Protein AF-A0A6B3F265-F1 (afdb_monomer)

pLDDT: mean 90.05, std 10.01, range [49.38, 97.94]

Secondary structure (DSSP, 8-state):
-GGGTTEE---HHHHHHHHHHHHHHHHHHHHHHHTT----HHHHHHHHHHHHHHHHHHHHTTT-S-EEHHHHHHHHHHHHHHHHHHHH--

Mean predicted align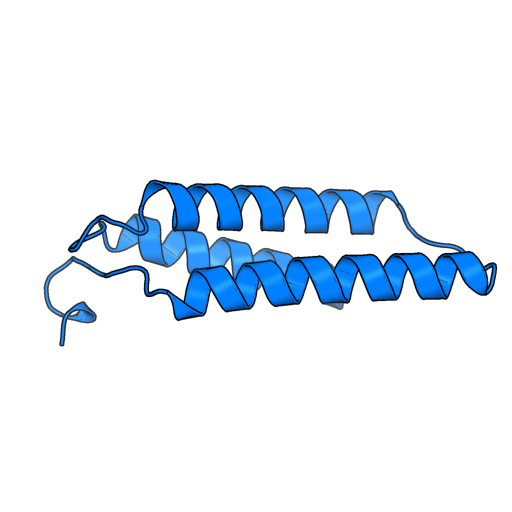ed error: 4.76 Å

Sequence (90 aa):
KAMGAGTARFTPAMLHGALTMLVTGAVLVGLNQAQDYSLNNTKIGIKLAFLIVILALVYVKRDDERVPKPLFGVVGALTLANIFIAVTWH

Foldseek 3Di:
DQVVPQWDAQEPVQLVVLVVVVVVLVVVVVVCVVVVHDDDVVLSVVLVVLSVVLNVLSVVRNPPPTDGPVSVVVSVVSVVVSVVSVPPPD

Structure (mmCIF, N/CA/C/O backbone):
data_AF-A0A6B3F265-F1
#
_entry.id   AF-A0A6B3F265-F1
#
loop_
_atom_site.group_PDB
_atom_site.id
_atom_site.type_symbol
_atom_site.label_atom_id
_atom_site.label_alt_id
_atom_site.label_comp_id
_atom_site.label_asym_id
_atom_site.label_entity_id
_atom_site.label_seq_id
_atom_site.pdbx_PDB_ins_code
_atom_site.Cartn_x
_atom_site.Cartn_y
_atom_site.Cartn_z
_atom_site.occupancy
_atom_site.B_iso_or_equiv
_atom_site.auth_seq_id
_atom_site.auth_comp_id
_atom_site.auth_asym_id
_atom_site.auth_atom_id
_atom_site.pdbx_PDB_model_num
ATOM 1 N N . LYS A 1 1 ? -13.360 -12.691 21.452 1.00 49.38 1 LYS A N 1
ATOM 2 C CA . LYS A 1 1 ? -13.084 -12.674 19.988 1.00 49.38 1 LYS A CA 1
ATOM 3 C C . LYS A 1 1 ? -13.728 -11.410 19.403 1.00 49.38 1 LYS A C 1
ATOM 5 O O . LYS A 1 1 ? -14.948 -11.374 19.315 1.00 49.38 1 LYS A O 1
ATOM 10 N N . ALA A 1 2 ? -12.960 -10.357 19.089 1.00 51.69 2 ALA A N 1
ATOM 11 C CA . ALA A 1 2 ? -13.504 -9.050 18.666 1.00 51.69 2 ALA A CA 1
ATOM 12 C C . ALA A 1 2 ? -14.458 -9.157 17.456 1.00 51.69 2 ALA A C 1
ATOM 14 O O . ALA A 1 2 ? -15.508 -8.528 17.437 1.00 51.69 2 ALA A O 1
ATOM 15 N N . MET A 1 3 ? -14.205 -10.110 16.550 1.00 52.22 3 MET A N 1
ATOM 16 C CA . MET A 1 3 ? -15.085 -10.412 15.412 1.00 52.22 3 MET A CA 1
ATOM 17 C C . MET A 1 3 ? -16.483 -10.954 15.784 1.00 52.22 3 MET A C 1
ATOM 19 O O . MET A 1 3 ? -17.325 -11.089 14.903 1.00 52.22 3 MET A O 1
ATOM 23 N N . GLY A 1 4 ? -16.778 -11.250 17.053 1.00 53.56 4 GLY A N 1
ATOM 24 C CA . GLY A 1 4 ? -18.128 -11.599 17.519 1.00 53.56 4 GLY A CA 1
ATOM 25 C C . GLY A 1 4 ? -19.002 -10.381 17.847 1.00 53.56 4 GLY A C 1
ATOM 26 O O . GLY A 1 4 ? -20.213 -10.452 17.697 1.00 53.56 4 GLY A O 1
ATOM 27 N N . ALA A 1 5 ? -18.405 -9.236 18.195 1.00 60.94 5 ALA A N 1
ATOM 28 C CA . ALA A 1 5 ? -19.092 -8.112 18.849 1.00 60.94 5 ALA A CA 1
ATOM 29 C C . ALA A 1 5 ? -19.486 -6.948 17.913 1.00 60.94 5 ALA A C 1
ATOM 31 O O . ALA A 1 5 ? -19.701 -5.830 18.365 1.00 60.94 5 ALA A O 1
ATOM 32 N N . GLY A 1 6 ? -19.521 -7.169 16.595 1.00 67.31 6 GLY A N 1
ATOM 33 C CA . GLY A 1 6 ? -19.849 -6.103 15.628 1.00 67.31 6 GLY A CA 1
ATOM 34 C C . GLY A 1 6 ? -18.699 -5.133 15.311 1.00 67.31 6 GLY A C 1
ATOM 35 O O . GLY A 1 6 ? -18.820 -4.315 14.400 1.00 67.31 6 GLY A O 1
ATOM 36 N N . THR A 1 7 ? -17.561 -5.266 15.996 1.00 75.31 7 THR A N 1
ATOM 37 C CA . THR A 1 7 ? -16.382 -4.403 15.849 1.00 75.31 7 THR A CA 1
ATOM 38 C C . THR A 1 7 ? -15.142 -5.200 15.438 1.00 75.31 7 THR A C 1
ATOM 40 O O . THR A 1 7 ? -15.077 -6.421 15.585 1.00 75.31 7 THR A O 1
ATOM 43 N N . ALA A 1 8 ? -14.160 -4.515 14.870 1.00 85.50 8 ALA A N 1
ATOM 44 C CA . ALA A 1 8 ? -12.836 -5.042 14.559 1.00 85.50 8 ALA A CA 1
ATOM 45 C C . ALA A 1 8 ? -11.773 -4.038 15.025 1.00 85.50 8 ALA A C 1
ATOM 47 O O . ALA A 1 8 ? -12.113 -2.977 15.542 1.00 85.50 8 ALA A O 1
ATOM 48 N N . ARG A 1 9 ? -10.489 -4.357 14.863 1.00 86.81 9 ARG A N 1
ATOM 49 C CA . ARG A 1 9 ? -9.384 -3.429 15.131 1.00 86.81 9 ARG A CA 1
ATOM 50 C C . ARG A 1 9 ? -8.353 -3.573 14.026 1.00 86.81 9 ARG A C 1
ATOM 52 O O . ARG A 1 9 ? -7.972 -4.699 13.702 1.00 86.81 9 ARG A O 1
ATOM 59 N N . PHE A 1 10 ? -7.903 -2.457 13.464 1.00 88.69 10 PHE A N 1
ATOM 60 C CA . PHE A 1 10 ? -6.738 -2.478 12.591 1.00 88.69 10 PHE A CA 1
ATOM 61 C C . PHE A 1 10 ? -5.483 -2.649 13.440 1.00 88.69 10 PHE A C 1
ATOM 63 O O . PHE A 1 10 ? -5.294 -1.969 14.446 1.00 88.69 10 PHE A O 1
ATOM 70 N N . THR A 1 11 ? -4.648 -3.614 13.070 1.00 90.38 11 THR A N 1
ATOM 71 C CA . THR A 1 11 ? -3.411 -3.898 13.796 1.00 90.38 11 THR A CA 1
ATOM 72 C C . THR A 1 11 ? -2.231 -3.220 13.104 1.00 90.38 11 THR A C 1
ATOM 74 O O . THR A 1 11 ? -2.258 -3.038 11.882 1.00 90.38 11 THR A O 1
ATOM 77 N N . PRO A 1 12 ? -1.147 -2.907 13.837 1.00 89.12 12 PRO A N 1
ATOM 78 C CA . PRO A 1 12 ? 0.070 -2.362 13.235 1.00 89.12 12 PRO A CA 1
ATOM 79 C C . PRO A 1 12 ? 0.612 -3.215 12.079 1.00 89.12 12 PRO A C 1
ATOM 81 O O . PRO A 1 12 ? 1.164 -2.678 11.120 1.00 89.12 12 PRO A O 1
ATOM 84 N N . ALA A 1 13 ? 0.411 -4.537 12.127 1.00 90.94 13 ALA A N 1
ATOM 85 C CA . ALA A 1 13 ? 0.821 -5.462 11.072 1.00 90.94 13 ALA A CA 1
ATOM 86 C C . ALA A 1 13 ? 0.148 -5.179 9.716 1.00 90.94 13 ALA A C 1
ATOM 88 O O . ALA A 1 13 ? 0.772 -5.385 8.680 1.00 90.94 13 ALA A O 1
ATOM 89 N N . MET A 1 14 ? -1.089 -4.670 9.697 1.00 92.25 14 MET A N 1
ATOM 90 C CA . MET A 1 14 ? -1.783 -4.330 8.448 1.00 92.25 14 MET A CA 1
ATOM 91 C C . MET A 1 14 ? -1.124 -3.147 7.737 1.00 92.25 14 MET A C 1
ATOM 93 O O . MET A 1 14 ? -0.983 -3.161 6.517 1.00 92.25 14 MET A O 1
ATOM 97 N N . LEU A 1 15 ? -0.683 -2.147 8.505 1.00 92.00 15 LEU A N 1
ATOM 98 C CA . LEU A 1 15 ? 0.015 -0.976 7.977 1.00 92.00 15 LEU A CA 1
ATOM 99 C C . LEU A 1 15 ? 1.385 -1.381 7.414 1.00 92.00 15 LEU A C 1
ATOM 101 O O . LEU A 1 15 ? 1.719 -1.017 6.291 1.00 92.00 15 LEU A O 1
ATOM 105 N N . HIS A 1 16 ? 2.130 -2.217 8.145 1.00 94.12 16 HIS A N 1
ATOM 106 C CA . HIS A 1 16 ? 3.393 -2.778 7.655 1.00 94.12 16 HIS A CA 1
ATOM 107 C C . HIS A 1 16 ? 3.190 -3.613 6.392 1.00 94.12 16 HIS A C 1
ATOM 109 O O . HIS A 1 16 ? 3.899 -3.401 5.418 1.00 94.12 16 HIS A O 1
ATOM 115 N N . GLY A 1 17 ? 2.189 -4.499 6.361 1.00 92.25 17 GLY A N 1
ATOM 116 C CA . GLY A 1 17 ? 1.875 -5.294 5.175 1.00 92.25 17 GLY A CA 1
ATOM 117 C C . GLY A 1 17 ? 1.572 -4.422 3.955 1.00 92.25 17 GLY A C 1
ATOM 118 O O . GLY A 1 17 ? 2.101 -4.673 2.875 1.00 92.25 17 GLY A O 1
ATOM 119 N N . ALA A 1 18 ? 0.784 -3.359 4.126 1.00 92.94 18 ALA A N 1
ATOM 120 C CA . ALA A 1 18 ? 0.490 -2.409 3.056 1.00 92.94 18 ALA A CA 1
ATOM 121 C C . ALA A 1 18 ? 1.734 -1.641 2.575 1.00 92.94 18 ALA A C 1
ATOM 123 O O . ALA A 1 18 ? 1.924 -1.482 1.369 1.00 92.94 18 ALA A O 1
ATOM 124 N N . LEU A 1 19 ? 2.619 -1.228 3.488 1.00 94.12 19 LEU A N 1
ATOM 125 C CA . LEU A 1 19 ? 3.891 -0.591 3.136 1.00 94.12 19 LEU A CA 1
ATOM 126 C C . LEU A 1 19 ? 4.844 -1.556 2.424 1.00 94.12 19 LEU A C 1
ATOM 128 O O . LEU A 1 19 ? 5.446 -1.184 1.422 1.00 94.12 19 LEU A O 1
ATOM 132 N N . THR A 1 20 ? 4.952 -2.804 2.881 1.00 95.56 20 THR A N 1
ATOM 133 C CA . THR A 1 20 ? 5.743 -3.834 2.200 1.00 95.56 20 THR A CA 1
ATOM 134 C C . THR A 1 20 ? 5.21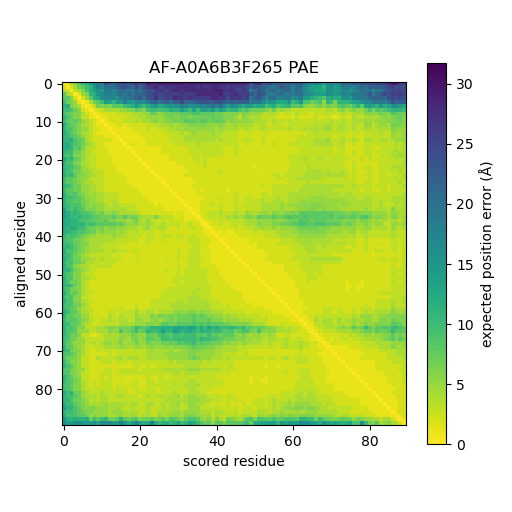6 -4.067 0.789 1.00 95.56 20 THR A C 1
ATOM 136 O O . THR A 1 20 ? 6.002 -4.077 -0.151 1.00 95.56 20 THR A O 1
ATOM 139 N N . MET A 1 21 ? 3.895 -4.166 0.609 1.00 93.62 21 MET A N 1
ATOM 140 C CA . MET A 1 21 ? 3.290 -4.287 -0.720 1.00 93.62 21 MET A CA 1
ATOM 141 C C . MET A 1 21 ? 3.635 -3.097 -1.627 1.00 93.62 21 MET A C 1
ATOM 143 O O . MET A 1 21 ? 3.960 -3.310 -2.795 1.00 93.62 21 MET A O 1
ATOM 147 N N . LEU A 1 22 ? 3.618 -1.865 -1.102 1.00 95.38 22 LEU A N 1
ATOM 148 C CA . LEU A 1 22 ? 4.019 -0.670 -1.851 1.00 95.38 22 LEU A CA 1
ATOM 149 C C . LEU A 1 22 ? 5.485 -0.743 -2.282 1.00 95.38 22 LEU A C 1
ATOM 151 O O . LEU A 1 22 ? 5.788 -0.563 -3.460 1.00 95.38 22 LEU A O 1
ATOM 155 N N . VAL A 1 23 ? 6.385 -1.023 -1.336 1.00 97.56 23 VAL A N 1
ATOM 156 C CA . VAL A 1 23 ? 7.830 -1.078 -1.585 1.00 97.56 23 VAL A CA 1
ATOM 157 C C . VAL A 1 23 ? 8.153 -2.181 -2.585 1.00 97.56 23 VAL A C 1
ATOM 159 O O . VAL A 1 23 ? 8.808 -1.918 -3.589 1.00 97.56 23 VAL A O 1
ATOM 162 N N . THR A 1 24 ? 7.648 -3.397 -2.372 1.00 96.06 24 THR A N 1
ATOM 163 C CA . THR A 1 24 ? 7.850 -4.512 -3.303 1.00 96.06 24 THR A CA 1
ATOM 164 C C . THR A 1 24 ? 7.290 -4.185 -4.685 1.00 96.06 24 THR A C 1
ATOM 166 O O . THR A 1 24 ? 7.965 -4.425 -5.682 1.00 96.06 24 THR A O 1
ATOM 169 N N . GLY A 1 25 ? 6.094 -3.594 -4.770 1.00 94.25 25 GLY A N 1
ATOM 170 C CA . GLY A 1 25 ? 5.504 -3.174 -6.040 1.00 94.25 25 GLY A CA 1
ATOM 171 C C . GLY A 1 25 ? 6.365 -2.150 -6.783 1.00 94.25 25 GLY A C 1
ATOM 172 O O . GLY A 1 25 ? 6.634 -2.325 -7.969 1.00 94.25 25 GLY A O 1
ATOM 173 N N . ALA A 1 26 ? 6.845 -1.119 -6.085 1.00 96.56 26 ALA A N 1
ATOM 174 C CA . ALA A 1 26 ? 7.713 -0.092 -6.655 1.00 96.56 26 ALA A CA 1
ATOM 175 C C . ALA A 1 26 ? 9.056 -0.669 -7.130 1.00 96.56 26 ALA A C 1
ATOM 177 O O . ALA A 1 26 ? 9.496 -0.360 -8.236 1.00 96.56 26 ALA A O 1
ATOM 178 N N . VAL A 1 27 ? 9.668 -1.555 -6.337 1.00 97.94 27 VAL A N 1
ATOM 179 C CA . VAL A 1 27 ? 10.902 -2.262 -6.711 1.00 97.94 27 VAL A CA 1
ATOM 180 C C . VAL A 1 27 ? 10.684 -3.095 -7.971 1.00 97.94 27 VAL A C 1
ATOM 182 O O . VAL A 1 27 ? 11.470 -2.984 -8.906 1.00 97.94 27 VAL A O 1
ATOM 185 N N . LEU A 1 28 ? 9.606 -3.881 -8.045 1.00 95.44 28 LEU A N 1
ATOM 186 C CA . LEU A 1 28 ? 9.311 -4.694 -9.228 1.00 95.44 28 LEU A CA 1
ATOM 187 C C . LEU A 1 28 ? 9.106 -3.834 -10.479 1.00 95.44 28 LEU A C 1
ATOM 189 O O . LEU A 1 28 ? 9.632 -4.172 -11.536 1.00 95.44 28 LEU A O 1
ATOM 193 N N . VAL A 1 29 ? 8.389 -2.714 -10.367 1.00 95.12 29 VAL A N 1
ATOM 194 C CA . VAL A 1 29 ? 8.220 -1.763 -11.476 1.00 95.12 29 VAL A CA 1
ATOM 195 C C . VAL A 1 29 ? 9.567 -1.179 -11.909 1.00 95.12 29 VAL A C 1
ATOM 197 O O . VAL A 1 29 ? 9.852 -1.152 -13.103 1.00 95.12 29 VAL A O 1
ATOM 200 N N . GLY A 1 30 ? 10.407 -0.755 -10.963 1.00 95.38 30 GLY A N 1
ATOM 201 C CA . GLY A 1 30 ? 11.732 -0.203 -11.250 1.00 95.38 30 GLY A CA 1
ATOM 202 C C . GLY A 1 30 ? 12.663 -1.206 -11.931 1.00 95.38 30 GLY A C 1
ATOM 203 O O . GLY A 1 30 ? 13.279 -0.875 -12.938 1.00 95.38 30 GLY A O 1
ATOM 204 N N . LEU A 1 31 ? 12.714 -2.447 -11.436 1.00 97.44 31 LEU A N 1
ATOM 205 C CA . LEU A 1 31 ? 13.520 -3.514 -12.036 1.00 97.44 31 LEU A CA 1
ATOM 206 C C . LEU A 1 31 ? 13.074 -3.827 -13.465 1.00 97.44 31 LEU A C 1
ATOM 208 O O . LEU A 1 31 ? 13.916 -3.949 -14.345 1.00 97.44 31 LEU A O 1
ATOM 212 N N . ASN A 1 32 ? 11.764 -3.901 -13.715 1.00 96.12 32 ASN A N 1
ATOM 213 C CA . ASN A 1 32 ? 11.258 -4.156 -15.063 1.00 96.12 32 ASN A CA 1
ATOM 214 C C . ASN A 1 32 ? 11.585 -3.007 -16.028 1.00 96.12 32 ASN A C 1
ATOM 216 O O . ASN A 1 32 ? 11.969 -3.269 -17.163 1.00 96.12 32 ASN A O 1
ATOM 220 N N . GLN A 1 33 ? 11.479 -1.751 -15.580 1.00 93.81 33 GLN A N 1
ATOM 221 C CA . GLN A 1 33 ? 11.893 -0.605 -16.397 1.00 93.81 33 GLN A CA 1
ATOM 222 C C . GLN A 1 33 ? 13.400 -0.607 -16.674 1.00 93.81 33 GLN A C 1
ATOM 224 O O . GLN A 1 33 ? 13.801 -0.324 -17.794 1.00 93.81 33 GLN A O 1
ATOM 229 N N . ALA A 1 34 ? 14.232 -0.974 -15.694 1.00 96.50 34 ALA A N 1
ATOM 230 C CA . ALA A 1 34 ? 15.683 -1.078 -15.867 1.00 96.50 34 ALA A CA 1
ATOM 231 C C . ALA A 1 34 ? 16.112 -2.194 -16.840 1.00 96.50 34 ALA A C 1
ATOM 233 O O . ALA A 1 34 ? 17.250 -2.198 -17.298 1.00 96.50 34 ALA A O 1
ATOM 234 N N . GLN A 1 35 ? 15.219 -3.144 -17.129 1.00 96.81 35 GLN A N 1
ATOM 235 C CA . GLN A 1 35 ? 15.417 -4.225 -18.098 1.00 96.81 35 GLN A CA 1
ATOM 236 C C . GLN A 1 35 ? 14.736 -3.947 -19.451 1.00 96.81 35 GLN A C 1
ATOM 238 O O . GLN A 1 35 ? 14.619 -4.862 -20.263 1.00 96.81 35 GLN A O 1
ATOM 243 N N . ASP A 1 36 ? 14.252 -2.720 -19.679 1.00 93.50 36 ASP A N 1
ATOM 244 C CA . ASP A 1 36 ? 13.532 -2.301 -20.890 1.00 93.50 36 ASP A CA 1
ATOM 245 C C . ASP A 1 36 ? 12.269 -3.134 -21.197 1.00 93.50 36 ASP A C 1
ATOM 247 O O . ASP A 1 36 ? 11.812 -3.222 -22.340 1.00 93.50 36 ASP A O 1
ATOM 251 N N . TYR A 1 37 ? 11.651 -3.740 -20.174 1.00 95.12 37 TYR A N 1
ATOM 252 C CA . TYR A 1 37 ? 10.386 -4.449 -20.351 1.00 95.12 37 TYR A CA 1
ATOM 253 C C . TYR A 1 37 ? 9.216 -3.481 -20.527 1.00 95.12 37 TYR A C 1
ATOM 255 O O . TYR A 1 37 ? 9.061 -2.496 -19.801 1.00 95.12 37 TYR A O 1
ATOM 263 N N . SER A 1 38 ? 8.315 -3.813 -21.456 1.00 92.06 38 SER A N 1
ATOM 264 C CA . SER A 1 38 ? 7.080 -3.058 -21.648 1.00 92.06 38 SER A CA 1
ATOM 265 C C . SER A 1 38 ? 6.147 -3.252 -20.453 1.00 92.06 38 SER A C 1
ATOM 267 O O . SER A 1 38 ? 5.642 -4.352 -20.211 1.00 92.06 38 SER A O 1
ATOM 269 N N . LEU A 1 39 ? 5.876 -2.171 -19.727 1.00 91.69 39 LEU A N 1
ATOM 270 C CA . LEU A 1 39 ? 4.946 -2.175 -18.607 1.00 91.69 39 LEU A CA 1
ATOM 271 C C . LEU A 1 39 ? 3.590 -1.590 -18.994 1.00 91.69 39 LEU A C 1
ATOM 273 O O . LEU A 1 39 ? 3.489 -0.537 -19.621 1.00 91.69 39 LEU A O 1
ATOM 277 N N . ASN A 1 40 ? 2.524 -2.235 -18.524 1.00 93.19 40 ASN A N 1
ATOM 278 C CA . ASN A 1 40 ? 1.191 -1.649 -18.556 1.00 93.19 40 ASN A CA 1
ATOM 279 C C . ASN A 1 40 ? 1.035 -0.661 -17.387 1.00 93.19 40 ASN A C 1
ATOM 281 O O . ASN A 1 40 ? 0.655 -1.033 -16.271 1.00 93.19 40 ASN A O 1
ATOM 285 N N . ASN A 1 41 ? 1.321 0.611 -17.661 1.00 92.44 41 ASN A N 1
ATOM 286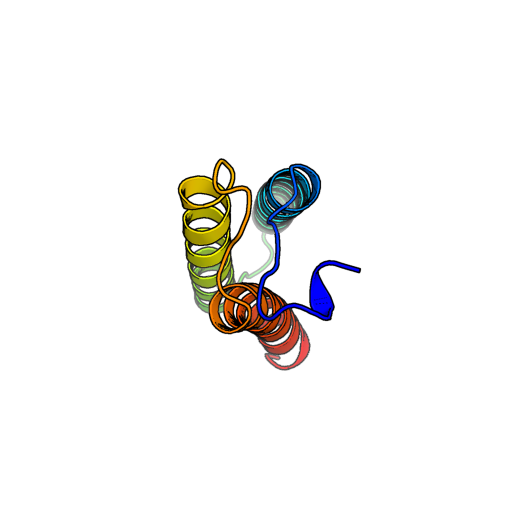 C CA . ASN A 1 41 ? 1.224 1.691 -16.678 1.00 92.44 41 ASN A CA 1
ATOM 287 C C . ASN A 1 41 ? -0.203 1.890 -16.146 1.00 92.44 41 ASN A C 1
ATOM 289 O O . ASN A 1 41 ? -0.368 2.269 -14.989 1.00 92.44 41 ASN A O 1
ATOM 293 N N . THR A 1 42 ? -1.237 1.562 -16.926 1.00 94.75 42 THR A N 1
ATOM 294 C CA . THR A 1 42 ? -2.631 1.597 -16.460 1.00 94.75 42 THR A CA 1
ATOM 295 C C . THR A 1 42 ? -2.872 0.555 -15.368 1.00 94.75 42 THR A C 1
ATOM 297 O O . THR A 1 42 ? -3.410 0.882 -14.310 1.00 94.75 42 THR A O 1
ATOM 300 N N . LYS A 1 43 ? -2.409 -0.686 -15.568 1.00 92.31 43 LYS A N 1
ATOM 301 C CA . LYS A 1 43 ? -2.505 -1.762 -14.566 1.00 92.31 43 LYS A CA 1
ATOM 302 C C . LYS A 1 43 ? -1.742 -1.403 -13.287 1.00 92.31 43 LYS A C 1
ATOM 304 O O . LYS A 1 43 ? -2.227 -1.672 -12.189 1.00 92.31 43 LYS A O 1
ATOM 309 N N . ILE A 1 44 ? -0.569 -0.780 -13.418 1.00 94.25 44 ILE A N 1
ATOM 310 C CA . ILE A 1 44 ? 0.228 -0.306 -12.276 1.00 94.25 44 ILE A CA 1
ATOM 311 C C . ILE A 1 44 ? -0.501 0.825 -11.542 1.00 94.25 44 ILE A C 1
ATOM 313 O O . ILE A 1 44 ? -0.681 0.740 -10.329 1.00 94.25 44 ILE A O 1
ATOM 317 N N . GLY A 1 45 ? -0.975 1.843 -12.264 1.00 94.19 45 GLY A N 1
ATOM 318 C CA . GLY A 1 45 ? -1.686 2.987 -11.693 1.00 94.19 45 GLY A CA 1
ATOM 319 C C . GLY A 1 45 ? -2.938 2.579 -10.918 1.00 94.19 45 GLY A C 1
ATOM 320 O O . GLY A 1 45 ? -3.152 3.052 -9.805 1.00 94.19 45 GLY A O 1
ATOM 321 N N . ILE A 1 46 ? -3.717 1.630 -11.447 1.00 95.62 46 ILE A N 1
ATOM 322 C CA . ILE A 1 46 ? -4.898 1.098 -10.756 1.00 95.62 46 ILE A CA 1
ATOM 323 C C . ILE A 1 46 ? -4.495 0.407 -9.450 1.00 95.62 46 ILE A C 1
ATOM 325 O O . ILE A 1 46 ? -5.044 0.737 -8.401 1.00 95.62 46 ILE A O 1
ATOM 329 N N . LYS A 1 47 ? -3.500 -0.489 -9.466 1.00 93.69 47 LYS A N 1
ATOM 330 C CA . LYS A 1 47 ? -3.011 -1.142 -8.236 1.00 93.69 47 LYS A CA 1
ATOM 331 C C . LYS A 1 47 ? -2.545 -0.130 -7.188 1.00 93.69 47 LYS A C 1
ATOM 333 O O . LYS A 1 47 ? -2.871 -0.263 -6.011 1.00 93.69 47 LYS A O 1
ATOM 338 N N . LEU A 1 48 ? -1.820 0.904 -7.614 1.00 95.12 48 LEU A N 1
ATOM 339 C CA . LEU A 1 48 ? -1.374 1.969 -6.717 1.00 95.12 48 LEU A CA 1
ATOM 340 C C . LEU A 1 48 ? -2.553 2.742 -6.121 1.00 95.12 48 LEU A C 1
ATOM 342 O O . LEU A 1 48 ? -2.544 3.011 -4.923 1.00 95.12 48 LEU A O 1
ATOM 346 N N . ALA A 1 49 ? -3.592 3.038 -6.905 1.00 95.75 49 ALA A N 1
ATOM 347 C CA . ALA A 1 49 ? -4.786 3.714 -6.406 1.00 95.75 49 ALA A CA 1
ATOM 348 C C . ALA A 1 49 ? -5.496 2.897 -5.311 1.00 95.75 49 ALA A C 1
ATOM 350 O O . ALA A 1 49 ? -5.776 3.428 -4.236 1.00 95.75 49 ALA A O 1
ATOM 351 N N . PHE A 1 50 ? -5.719 1.595 -5.534 1.00 95.25 50 PHE A N 1
ATOM 352 C CA . PHE A 1 50 ? -6.295 0.708 -4.514 1.00 95.25 50 PHE A CA 1
ATOM 353 C C . PHE A 1 50 ? -5.435 0.669 -3.249 1.00 95.25 50 PHE A C 1
ATOM 355 O O . PHE A 1 50 ? -5.951 0.805 -2.138 1.00 95.25 50 PHE A O 1
ATOM 362 N N . LEU A 1 51 ? -4.120 0.517 -3.412 1.00 94.62 51 LEU A N 1
ATOM 363 C CA . LEU A 1 51 ? -3.192 0.436 -2.293 1.00 94.62 51 LEU A CA 1
ATOM 364 C C . LEU A 1 51 ? -3.140 1.740 -1.481 1.00 94.62 51 LEU A C 1
ATOM 366 O O . LEU A 1 51 ? -3.112 1.683 -0.253 1.00 94.62 51 LEU A O 1
ATOM 370 N N . ILE A 1 52 ? -3.198 2.905 -2.132 1.00 96.19 52 ILE A N 1
ATOM 371 C CA . ILE A 1 52 ? -3.274 4.209 -1.456 1.00 96.19 52 ILE A CA 1
ATOM 372 C C . ILE A 1 52 ? -4.566 4.327 -0.645 1.00 96.19 52 ILE A C 1
ATOM 374 O O . ILE A 1 52 ? -4.516 4.751 0.508 1.00 96.19 52 ILE A O 1
ATOM 378 N N . VAL A 1 53 ? -5.712 3.913 -1.198 1.00 96.12 53 VAL A N 1
ATOM 379 C CA . VAL A 1 53 ? -6.988 3.920 -0.461 1.00 96.12 53 VAL A CA 1
ATOM 380 C C . VAL A 1 53 ? -6.907 3.009 0.766 1.00 96.12 53 VAL A C 1
ATOM 382 O O . VAL A 1 53 ? -7.298 3.418 1.858 1.00 96.12 53 VAL A O 1
ATOM 385 N N . ILE A 1 54 ? -6.350 1.803 0.623 1.00 94.69 54 ILE A N 1
ATOM 386 C CA . ILE A 1 54 ? -6.146 0.872 1.743 1.00 94.69 54 ILE A CA 1
ATOM 387 C C . ILE A 1 54 ? -5.243 1.497 2.813 1.00 94.69 54 IL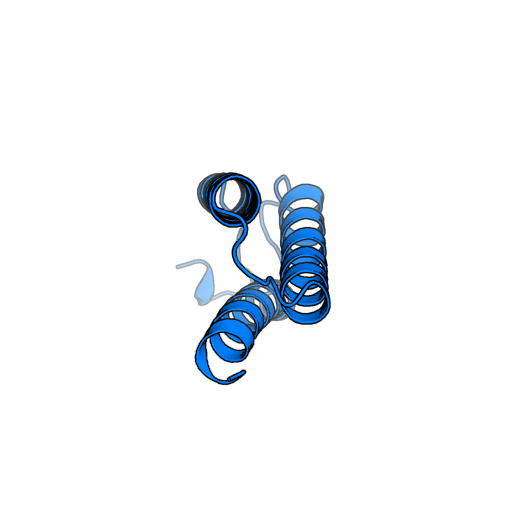E A C 1
ATOM 389 O O . ILE A 1 54 ? -5.603 1.488 3.991 1.00 94.69 54 ILE A O 1
ATOM 393 N N . LEU A 1 55 ? -4.102 2.068 2.414 1.00 94.56 55 LEU A N 1
ATOM 394 C CA . LEU A 1 55 ? -3.174 2.737 3.325 1.00 94.56 55 LEU A CA 1
ATOM 395 C C . LEU A 1 55 ? -3.848 3.890 4.062 1.00 94.56 55 LEU A C 1
ATOM 397 O O . LEU A 1 55 ? -3.720 3.966 5.278 1.00 94.56 55 LEU A O 1
ATOM 401 N N . ALA A 1 56 ? -4.589 4.748 3.362 1.00 95.19 56 ALA A N 1
ATOM 402 C CA . ALA A 1 56 ? -5.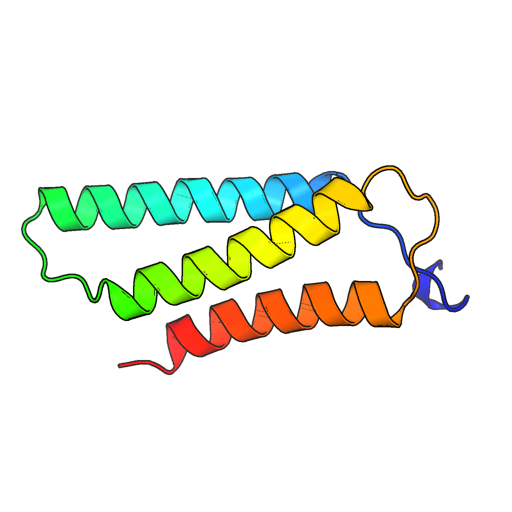292 5.871 3.967 1.00 95.19 56 ALA A CA 1
ATOM 403 C C . ALA A 1 56 ? -6.318 5.395 5.006 1.00 95.19 56 ALA A C 1
ATOM 405 O O . ALA A 1 56 ? -6.316 5.882 6.135 1.00 95.19 56 ALA A O 1
ATOM 406 N N . LEU A 1 57 ? -7.146 4.402 4.665 1.00 93.56 57 LEU A N 1
ATOM 407 C CA . LEU A 1 57 ? -8.150 3.853 5.580 1.00 93.56 57 LEU A CA 1
ATOM 408 C C . LEU A 1 57 ? -7.510 3.227 6.823 1.00 93.56 57 LEU A C 1
ATOM 410 O O . LEU A 1 57 ? -7.944 3.511 7.938 1.00 93.56 57 LEU A O 1
ATOM 414 N N . VAL A 1 58 ? -6.474 2.402 6.645 1.00 92.81 58 VAL A N 1
ATOM 415 C CA . VAL A 1 58 ? -5.768 1.756 7.761 1.00 92.81 58 VAL A CA 1
ATOM 416 C C . VAL A 1 58 ? -5.037 2.793 8.605 1.00 92.81 58 VAL A C 1
ATOM 418 O O . VAL A 1 58 ? -5.118 2.726 9.824 1.00 92.81 58 VAL A O 1
ATOM 421 N N . TYR A 1 59 ? -4.359 3.7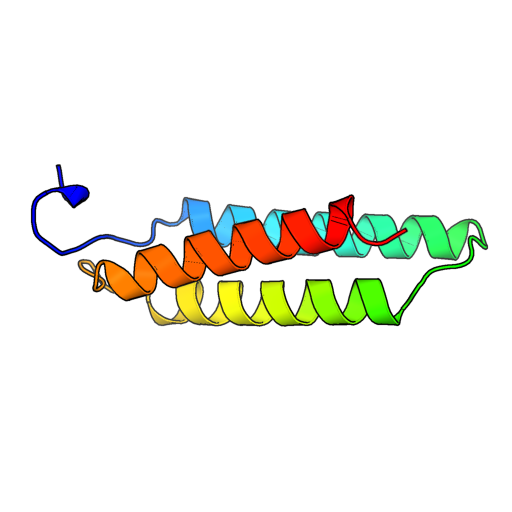61 7.986 1.00 93.56 59 TYR A N 1
ATOM 422 C CA . TYR A 1 59 ? -3.592 4.793 8.679 1.00 93.56 59 TYR A CA 1
ATOM 423 C C . TYR A 1 59 ? -4.490 5.709 9.512 1.00 93.56 59 TYR A C 1
ATOM 425 O O . TYR A 1 59 ? -4.222 5.897 10.694 1.00 93.56 59 TYR A O 1
ATOM 433 N N . VAL A 1 60 ? -5.576 6.231 8.931 1.00 94.31 60 VAL A N 1
ATOM 434 C CA . VAL A 1 60 ? -6.515 7.135 9.623 1.00 94.31 60 VAL A CA 1
ATOM 435 C C . VAL A 1 60 ? -7.186 6.446 10.810 1.00 94.31 60 VAL A C 1
ATOM 437 O O . VAL A 1 60 ? -7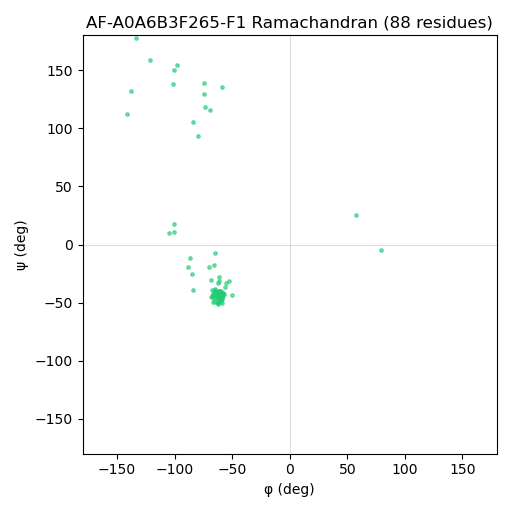.491 7.090 11.806 1.00 94.31 60 VAL A O 1
ATOM 440 N N . LYS A 1 61 ? -7.423 5.137 10.710 1.00 92.50 61 LYS A N 1
ATOM 441 C CA . LYS A 1 61 ? -8.157 4.352 11.708 1.00 92.50 61 LYS A CA 1
ATOM 442 C C . LYS A 1 61 ? -7.270 3.460 12.576 1.00 92.50 61 LYS A C 1
ATOM 444 O O . LYS A 1 61 ? -7.794 2.617 13.298 1.00 92.50 61 LYS A O 1
ATOM 449 N N . ARG A 1 62 ? -5.943 3.610 12.515 1.00 88.69 62 ARG A N 1
ATOM 450 C CA . ARG A 1 62 ? -4.994 2.745 13.245 1.00 88.69 62 ARG A CA 1
ATOM 451 C C . ARG A 1 62 ? -5.052 2.930 14.761 1.00 88.69 62 ARG A C 1
ATOM 453 O O . ARG A 1 62 ? -4.784 1.980 15.494 1.00 88.69 62 ARG A O 1
ATOM 460 N N . ASP A 1 63 ? -5.382 4.142 15.198 1.00 88.94 63 ASP A N 1
ATOM 461 C CA . ASP A 1 63 ? -5.435 4.523 16.610 1.00 88.94 63 ASP A CA 1
ATOM 462 C C . ASP A 1 63 ? -6.816 4.203 17.224 1.00 88.94 63 ASP A C 1
ATOM 464 O O . ASP A 1 63 ? -6.962 4.165 18.445 1.00 88.94 63 ASP A O 1
ATOM 468 N N . ASP A 1 64 ? -7.814 3.871 16.391 1.00 89.12 64 ASP A N 1
ATOM 469 C CA . ASP A 1 64 ? -9.141 3.444 16.836 1.00 89.12 64 ASP A CA 1
ATOM 470 C C . ASP A 1 64 ? -9.075 2.011 17.400 1.00 89.12 64 ASP A C 1
ATOM 472 O O . ASP A 1 64 ? -8.816 1.028 16.699 1.00 89.12 64 ASP A O 1
ATOM 476 N N . GLU A 1 65 ? -9.401 1.852 18.682 1.00 84.31 65 GLU A N 1
ATOM 477 C CA . GLU A 1 65 ? -9.431 0.537 19.339 1.00 84.31 65 GLU A CA 1
ATOM 478 C C . GLU A 1 65 ? -10.585 -0.352 18.858 1.00 84.31 65 GLU A C 1
ATOM 480 O O . GLU A 1 65 ? -10.541 -1.577 19.023 1.00 84.31 65 GLU A O 1
ATOM 485 N N . ARG A 1 66 ? -11.616 0.257 18.259 1.00 86.12 66 ARG A N 1
ATOM 486 C CA . ARG A 1 66 ? -12.783 -0.411 17.678 1.00 86.12 66 ARG A CA 1
ATOM 487 C C . ARG A 1 66 ? -13.203 0.293 16.390 1.00 86.12 66 ARG A C 1
ATOM 489 O O . ARG A 1 66 ? -13.742 1.392 16.430 1.00 86.12 66 ARG A O 1
ATOM 496 N N . 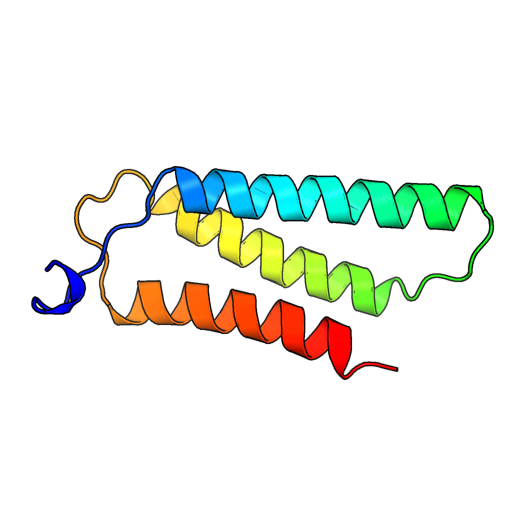VAL A 1 67 ? -13.043 -0.385 15.260 1.00 88.88 67 VAL A N 1
ATOM 497 C CA . VAL A 1 67 ? -13.591 0.029 13.964 1.00 88.88 67 VAL A CA 1
ATOM 498 C C . VAL A 1 67 ? -14.872 -0.748 13.637 1.00 88.88 67 VAL A C 1
ATOM 500 O O . VAL A 1 67 ? -15.010 -1.910 14.044 1.00 88.88 67 VAL A O 1
ATOM 503 N N . PRO A 1 68 ? -15.821 -0.157 12.888 1.00 87.81 68 PRO A N 1
ATOM 504 C CA . PRO A 1 68 ? -17.000 -0.876 12.416 1.00 87.81 68 PRO A CA 1
ATOM 505 C C . PRO A 1 68 ? -16.610 -2.088 11.561 1.00 87.81 68 PRO A C 1
ATOM 507 O O . PRO A 1 68 ? -15.774 -1.978 10.662 1.00 87.81 68 PRO A O 1
ATOM 510 N N . LYS A 1 69 ? -17.253 -3.243 11.781 1.00 87.25 69 LYS A N 1
ATOM 511 C CA . LYS A 1 69 ? -17.045 -4.449 10.955 1.00 87.25 69 LYS A CA 1
ATOM 512 C C . LYS A 1 69 ? -17.152 -4.210 9.442 1.00 87.25 69 LYS A C 1
ATOM 514 O O . LYS A 1 69 ? -16.303 -4.744 8.731 1.00 87.25 69 LYS A O 1
ATOM 519 N N . PRO A 1 70 ? -18.132 -3.437 8.927 1.00 90.00 70 PRO A N 1
ATOM 520 C CA . PRO A 1 70 ? -18.223 -3.182 7.492 1.00 90.00 70 PRO A CA 1
ATOM 521 C C . PRO A 1 70 ? -16.972 -2.497 6.942 1.00 90.00 70 PRO A C 1
ATOM 523 O O . PRO A 1 70 ? -16.483 -2.891 5.892 1.00 90.00 70 PRO A O 1
ATOM 526 N N . LEU A 1 71 ? -16.396 -1.542 7.680 1.00 90.19 71 LEU A N 1
ATOM 527 C CA . LEU A 1 71 ? -15.176 -0.846 7.266 1.00 90.19 71 LEU A CA 1
ATOM 528 C C . LEU A 1 71 ? -13.974 -1.796 7.201 1.00 90.19 71 LEU A C 1
ATOM 530 O O . LEU A 1 71 ? -13.201 -1.765 6.246 1.00 90.19 71 LEU A O 1
ATOM 534 N N . PHE A 1 72 ? -13.844 -2.680 8.191 1.00 90.06 72 PHE A N 1
ATOM 535 C CA . PHE A 1 72 ? -12.827 -3.729 8.164 1.00 90.06 72 PHE A CA 1
ATOM 536 C C . PHE A 1 72 ? -13.014 -4.670 6.961 1.00 90.06 72 PHE A C 1
ATOM 538 O O . PHE A 1 72 ? -12.049 -4.998 6.272 1.00 90.06 72 PHE A O 1
ATOM 545 N N . GLY A 1 73 ? -14.263 -5.047 6.666 1.00 92.06 73 GLY A N 1
ATOM 546 C CA . GLY A 1 73 ? -14.620 -5.831 5.484 1.00 92.06 73 GLY A CA 1
ATOM 547 C C . GLY A 1 73 ? -14.270 -5.127 4.171 1.00 92.06 73 GLY A C 1
ATOM 548 O O . GLY A 1 73 ? -13.724 -5.767 3.279 1.00 92.06 73 GLY A O 1
ATOM 549 N N . VAL A 1 74 ? -14.500 -3.813 4.072 1.00 94.38 74 VAL A N 1
ATOM 550 C CA . VAL A 1 74 ? -14.133 -2.999 2.901 1.00 94.38 74 VAL A CA 1
ATOM 551 C C . VAL A 1 74 ? -12.627 -3.029 2.659 1.00 94.38 74 VAL A C 1
ATOM 553 O O . VAL A 1 74 ? -12.210 -3.272 1.533 1.00 94.38 74 VAL A O 1
ATOM 556 N N . VAL A 1 75 ? -11.796 -2.856 3.692 1.00 93.62 75 VAL A N 1
ATOM 557 C CA . VAL A 1 75 ? -10.330 -2.929 3.536 1.00 93.62 75 VAL A CA 1
ATOM 558 C C . VAL A 1 75 ? -9.893 -4.308 3.030 1.00 93.62 75 VAL A C 1
ATOM 560 O O . VAL A 1 75 ? -9.084 -4.404 2.103 1.00 93.62 75 VAL A O 1
ATOM 563 N N . GLY A 1 76 ? -10.463 -5.379 3.589 1.00 92.75 76 GLY A N 1
ATOM 564 C CA . GLY A 1 76 ? -10.217 -6.742 3.115 1.00 92.75 76 GLY A CA 1
ATOM 565 C C . GLY A 1 76 ? -10.641 -6.942 1.657 1.00 92.75 76 GLY A C 1
ATOM 566 O O . GLY A 1 76 ? -9.863 -7.449 0.853 1.00 92.75 76 GLY A O 1
ATOM 567 N N . ALA A 1 77 ? -11.836 -6.478 1.290 1.00 95.31 77 ALA A N 1
ATOM 568 C CA . ALA A 1 77 ? -12.361 -6.567 -0.069 1.00 95.31 77 ALA A CA 1
ATOM 569 C C . ALA A 1 77 ? -11.521 -5.767 -1.075 1.00 95.31 77 ALA A C 1
ATOM 571 O O . ALA A 1 77 ? -11.217 -6.282 -2.145 1.00 95.31 77 ALA A O 1
ATOM 572 N N . LEU A 1 78 ? -11.084 -4.553 -0.726 1.00 95.00 78 LEU A N 1
ATOM 573 C CA . LEU A 1 78 ? -10.184 -3.747 -1.559 1.00 95.00 78 LEU A CA 1
ATOM 574 C C . LEU A 1 78 ? -8.841 -4.452 -1.774 1.00 95.00 78 LEU A C 1
ATOM 576 O O . LEU A 1 78 ? -8.310 -4.448 -2.883 1.00 95.00 78 LEU A O 1
ATOM 580 N N . THR A 1 79 ? -8.312 -5.101 -0.733 1.00 93.88 79 THR A N 1
ATOM 581 C CA . THR A 1 79 ? -7.064 -5.874 -0.826 1.00 93.88 79 THR A CA 1
ATOM 582 C C . THR A 1 79 ? -7.231 -7.068 -1.769 1.00 93.88 79 THR A C 1
ATOM 584 O O . THR A 1 79 ? -6.392 -7.297 -2.639 1.00 93.88 79 THR A O 1
ATOM 587 N N . LEU A 1 80 ? -8.341 -7.802 -1.650 1.00 95.12 80 LEU A N 1
ATOM 588 C CA . LEU A 1 80 ? -8.660 -8.917 -2.544 1.00 95.12 80 LEU A CA 1
ATOM 589 C C . LEU A 1 80 ? -8.896 -8.450 -3.983 1.00 95.12 80 LEU A C 1
ATOM 591 O O . LEU A 1 80 ? -8.389 -9.078 -4.907 1.00 95.12 80 LEU A O 1
ATOM 595 N N . ALA A 1 81 ? -9.597 -7.333 -4.183 1.00 95.00 81 ALA A N 1
ATOM 596 C CA . ALA A 1 81 ? -9.824 -6.747 -5.501 1.00 95.00 81 ALA A CA 1
ATOM 597 C C . ALA A 1 81 ? -8.502 -6.366 -6.182 1.00 95.00 81 ALA A C 1
ATOM 599 O O . ALA A 1 81 ? -8.307 -6.671 -7.357 1.00 95.00 81 ALA A O 1
ATOM 600 N N . ASN A 1 82 ? -7.555 -5.786 -5.436 1.00 94.00 82 ASN A N 1
ATOM 601 C CA . ASN A 1 82 ? -6.216 -5.482 -5.940 1.00 94.00 82 ASN A CA 1
ATOM 602 C C . ASN A 1 82 ? -5.490 -6.744 -6.449 1.00 94.00 82 ASN A C 1
ATOM 604 O O . ASN A 1 82 ? -4.863 -6.717 -7.511 1.00 94.00 82 ASN A O 1
ATOM 608 N N . ILE A 1 83 ? -5.584 -7.856 -5.711 1.00 91.94 83 ILE A N 1
ATOM 609 C CA . ILE A 1 83 ? -4.999 -9.148 -6.108 1.00 91.94 83 ILE A CA 1
ATOM 610 C C . ILE A 1 83 ? -5.735 -9.725 -7.321 1.00 91.94 83 ILE A C 1
ATOM 612 O O . ILE A 1 83 ? -5.095 -10.153 -8.276 1.00 91.94 83 ILE A O 1
ATOM 616 N N . PHE A 1 84 ? -7.065 -9.700 -7.322 1.00 9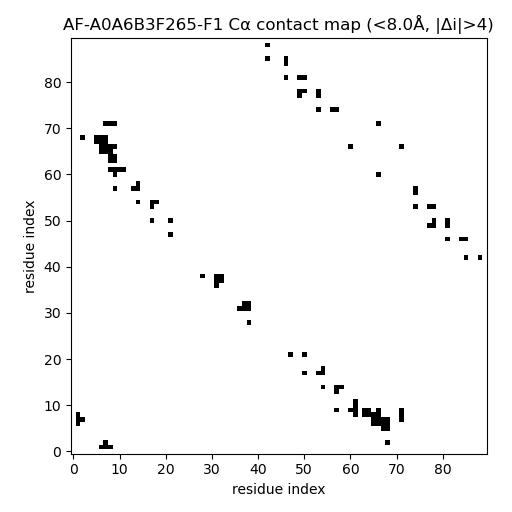4.19 84 PHE A N 1
ATOM 617 C CA . PHE A 1 84 ? -7.880 -10.222 -8.416 1.00 94.19 84 PHE A CA 1
ATOM 618 C C . PHE A 1 84 ? -7.550 -9.524 -9.737 1.00 94.19 84 PHE A C 1
ATOM 620 O O . PHE A 1 84 ? -7.183 -10.186 -10.702 1.00 94.19 84 PHE A O 1
ATOM 627 N N . ILE A 1 85 ? -7.537 -8.187 -9.739 1.00 90.12 85 ILE A N 1
ATOM 628 C CA . ILE A 1 85 ? -7.132 -7.373 -10.893 1.00 90.12 85 ILE A CA 1
ATOM 629 C C . ILE A 1 85 ? -5.713 -7.734 -11.359 1.00 90.12 85 ILE A C 1
ATOM 631 O O . ILE A 1 85 ? -5.421 -7.731 -12.554 1.00 90.12 85 ILE A O 1
ATOM 635 N N . ALA A 1 86 ? -4.803 -8.049 -10.432 1.00 88.19 86 ALA A N 1
ATOM 636 C CA . ALA A 1 86 ? -3.454 -8.468 -10.792 1.00 88.19 86 ALA A CA 1
ATOM 637 C C . ALA A 1 86 ? -3.442 -9.768 -11.605 1.00 88.19 86 ALA A C 1
ATOM 639 O O . ALA A 1 86 ? -2.674 -9.845 -12.568 1.00 88.19 86 ALA A O 1
ATOM 640 N N . VAL A 1 87 ? -4.258 -10.741 -11.193 1.00 89.88 87 VAL A N 1
ATOM 641 C CA . VAL A 1 87 ? -4.278 -12.113 -11.714 1.00 89.88 87 VAL A CA 1
ATOM 642 C C . VAL A 1 87 ? -5.128 -12.240 -12.977 1.00 89.88 87 VAL A C 1
ATOM 644 O O . VAL A 1 87 ? -4.726 -12.955 -13.885 1.00 89.88 87 VAL A O 1
ATOM 647 N N . THR A 1 88 ? -6.271 -11.555 -13.067 1.00 92.62 88 THR A N 1
ATOM 648 C CA . THR A 1 88 ? -7.206 -11.721 -14.195 1.00 92.62 88 THR A CA 1
ATOM 649 C C . THR A 1 88 ? -6.918 -10.817 -15.386 1.00 92.62 88 THR A C 1
ATOM 651 O O . THR A 1 88 ? -7.421 -11.065 -16.478 1.00 92.62 88 THR A O 1
ATOM 654 N N . TRP A 1 89 ? -6.159 -9.739 -15.192 1.00 86.56 89 TRP A N 1
ATOM 655 C CA . TRP A 1 89 ? -5.804 -8.831 -16.279 1.00 86.56 89 TRP A CA 1
ATOM 656 C C . TRP A 1 89 ? -4.588 -9.380 -17.032 1.00 86.56 89 TRP A C 1
ATOM 658 O O . TRP A 1 89 ? -3.467 -9.287 -16.518 1.00 86.56 89 TRP A O 1
ATOM 668 N N . HIS A 1 90 ? -4.818 -9.916 -18.232 1.00 78.44 90 HIS A N 1
ATOM 669 C CA . HIS A 1 90 ? -3.787 -10.322 -19.194 1.00 78.44 90 HIS A CA 1
ATOM 670 C C . HIS A 1 90 ? -3.407 -9.175 -20.131 1.00 78.44 90 HIS A C 1
ATOM 672 O O . HIS A 1 90 ? -4.324 -8.435 -20.556 1.00 78.44 90 HIS A O 1
#

Solvent-accessible surface area (backbone atoms only — not comparable to full-atom values): 5147 Å² total; per-residue (Å²): 114,59,82,75,72,64,28,35,60,59,51,75,65,57,56,51,50,51,50,50,53,50,51,54,50,52,50,53,53,50,54,38,54,76,68,73,49,91,73,65,60,68,65,50,50,51,46,50,51,49,49,51,52,44,47,51,55,47,59,77,40,44,84,40,82,65,37,56,40,68,60,55,49,49,49,52,49,51,54,50,48,47,50,48,56,61,71,72,59,127

Radius of gyration: 15.32 Å; Cα contacts (8 Å, |Δi|>4): 64; chains: 1; bounding box: 36×20×42 Å

Nearest PDB structures (foldseek):
  8ccr-assembly1_A  TM=8.356E-01  e=7.835E+00  Escherichia coli